Protein AF-K1UG24-F1 (afdb_monomer)

pLDDT: mean 85.49, std 11.88, range [55.03, 97.88]

Foldseek 3Di:
DVVVVVVVVVVVVVVVVPDPVVVVVVVVVVVVVCPVVPDQKDWLVRLCVVVVHDSVVSVVCVVVVVADWDDPPVPTIMDGPVRVVVSVCPPDDDDDPDD

Structure (mmCIF, N/CA/C/O backbone):
data_AF-K1UG24-F1
#
_entry.id   AF-K1UG24-F1
#
loop_
_atom_site.group_PDB
_atom_site.id
_atom_site.type_symbol
_atom_site.label_atom_id
_atom_site.label_alt_id
_atom_site.label_comp_id
_atom_site.label_asym_id
_atom_site.label_entity_id
_atom_site.label_seq_id
_atom_site.pdbx_PDB_ins_code
_atom_site.Cartn_x
_atom_site.Cartn_y
_atom_site.Cartn_z
_atom_site.occupancy
_atom_site.B_iso_or_equiv
_atom_site.auth_seq_id
_atom_site.auth_comp_id
_atom_site.auth_asym_id
_atom_site.auth_atom_id
_atom_site.pdbx_PDB_model_num
ATOM 1 N N . MET A 1 1 ? 40.061 0.159 -44.296 1.00 56.31 1 MET A N 1
ATOM 2 C CA . MET A 1 1 ? 38.622 0.458 -44.111 1.00 56.31 1 MET A CA 1
ATOM 3 C C . MET A 1 1 ? 37.829 -0.795 -43.757 1.00 56.31 1 MET A C 1
ATOM 5 O O . MET A 1 1 ? 37.069 -0.745 -42.805 1.00 56.31 1 MET A O 1
ATOM 9 N N . GLU A 1 2 ? 38.094 -1.921 -44.417 1.00 70.81 2 GLU A N 1
ATOM 10 C CA . GLU A 1 2 ? 37.415 -3.219 -44.236 1.00 70.81 2 GLU A CA 1
ATOM 11 C C . GLU A 1 2 ? 37.390 -3.755 -42.785 1.00 70.81 2 GLU A C 1
ATOM 13 O O . GLU A 1 2 ? 36.346 -4.119 -42.251 1.00 70.81 2 GLU A O 1
ATOM 18 N N . ARG A 1 3 ? 38.513 -3.654 -42.064 1.00 80.44 3 ARG A N 1
ATOM 19 C CA . ARG A 1 3 ? 38.596 -4.056 -40.647 1.00 80.44 3 ARG A CA 1
ATOM 20 C C . ARG A 1 3 ? 37.740 -3.201 -39.701 1.00 80.44 3 ARG A C 1
ATOM 22 O O . ARG A 1 3 ? 37.350 -3.656 -38.630 1.00 80.44 3 ARG A O 1
ATOM 29 N N . LEU A 1 4 ? 37.493 -1.934 -40.046 1.00 77.75 4 LEU A N 1
ATOM 30 C CA . LEU A 1 4 ? 36.649 -1.053 -39.234 1.00 77.75 4 LEU A CA 1
ATOM 31 C C . LEU A 1 4 ? 35.173 -1.402 -39.440 1.00 77.75 4 LEU A C 1
ATOM 33 O O . LEU A 1 4 ? 34.437 -1.465 -38.460 1.00 77.75 4 LEU A O 1
ATOM 37 N N . SER A 1 5 ? 34.774 -1.689 -40.682 1.00 77.25 5 SER A N 1
ATOM 38 C CA . SER A 1 5 ? 33.422 -2.157 -40.994 1.00 77.25 5 SER A CA 1
ATOM 39 C C . SER A 1 5 ? 33.107 -3.485 -40.313 1.00 77.25 5 SER A C 1
ATOM 41 O O . SER A 1 5 ? 32.069 -3.588 -39.676 1.00 77.25 5 SER A O 1
ATOM 43 N N . GLU A 1 6 ? 34.028 -4.452 -40.324 1.00 86.00 6 GLU A N 1
ATOM 44 C CA . GLU A 1 6 ? 33.840 -5.735 -39.627 1.00 86.00 6 GLU A CA 1
ATOM 45 C C . GLU A 1 6 ? 33.614 -5.552 -38.120 1.00 86.00 6 GLU A C 1
ATOM 47 O O . GLU A 1 6 ? 32.736 -6.177 -37.522 1.00 86.00 6 GLU A O 1
ATOM 52 N N . ARG A 1 7 ? 34.386 -4.653 -37.496 1.00 87.12 7 ARG A N 1
ATOM 53 C CA . ARG A 1 7 ? 34.226 -4.323 -36.074 1.00 87.12 7 ARG A CA 1
ATOM 54 C C . ARG A 1 7 ? 32.896 -3.628 -35.796 1.00 87.12 7 ARG A C 1
ATOM 56 O O . ARG A 1 7 ? 32.297 -3.898 -34.759 1.00 87.12 7 ARG A O 1
ATOM 63 N N . LEU A 1 8 ? 32.438 -2.763 -36.699 1.00 79.56 8 LEU A N 1
ATOM 64 C CA . LEU A 1 8 ? 31.148 -2.085 -36.583 1.00 79.56 8 LEU A CA 1
ATOM 65 C C . LEU A 1 8 ? 29.994 -3.093 -36.665 1.00 79.56 8 LEU A C 1
ATOM 67 O O . LEU A 1 8 ? 29.131 -3.100 -35.794 1.00 79.56 8 LEU A O 1
ATOM 71 N N . THR A 1 9 ? 30.042 -4.020 -37.624 1.00 85.12 9 THR A N 1
ATOM 72 C CA . THR A 1 9 ? 29.047 -5.094 -37.769 1.00 85.12 9 THR A CA 1
ATOM 73 C C . THR A 1 9 ? 29.009 -6.009 -36.545 1.00 85.12 9 THR A C 1
ATOM 75 O O . THR A 1 9 ? 27.934 -6.411 -36.101 1.00 85.12 9 THR A O 1
ATOM 78 N N . ALA A 1 10 ? 30.165 -6.318 -35.951 1.00 85.69 10 ALA A N 1
ATOM 79 C CA . ALA A 1 10 ? 30.223 -7.091 -34.712 1.00 85.69 10 ALA A CA 1
ATOM 80 C C . ALA A 1 10 ? 29.560 -6.349 -33.536 1.00 85.69 10 ALA A C 1
ATOM 82 O O . ALA A 1 10 ? 28.827 -6.964 -32.763 1.00 85.69 10 ALA A O 1
ATOM 83 N N . ILE A 1 11 ? 29.772 -5.033 -33.423 1.00 82.44 11 ILE A N 1
ATOM 84 C CA . ILE A 1 11 ? 29.119 -4.190 -32.409 1.00 82.44 11 ILE A CA 1
ATOM 85 C C . ILE A 1 11 ? 27.603 -4.147 -32.640 1.00 82.44 11 ILE A C 1
ATOM 87 O O . ILE A 1 11 ? 26.844 -4.373 -31.701 1.00 82.44 11 ILE A O 1
ATOM 91 N N . GLU A 1 12 ? 27.147 -3.945 -33.876 1.00 80.44 12 GLU A N 1
ATOM 92 C CA . GLU A 1 12 ? 25.720 -3.960 -34.232 1.00 80.44 12 GLU A CA 1
ATOM 93 C C . GLU A 1 12 ? 25.052 -5.303 -33.910 1.00 80.44 12 GLU A C 1
ATOM 95 O O . GLU A 1 12 ? 23.927 -5.341 -33.411 1.00 80.44 12 GLU A O 1
ATOM 100 N N . ALA A 1 13 ? 25.743 -6.419 -34.151 1.00 82.62 13 ALA A N 1
ATOM 101 C CA . ALA A 1 13 ? 25.240 -7.750 -33.828 1.00 82.62 13 ALA A CA 1
ATOM 102 C C . ALA A 1 13 ? 25.119 -7.983 -32.313 1.00 82.62 13 ALA A C 1
ATOM 104 O O . ALA A 1 13 ? 24.189 -8.659 -31.874 1.00 82.62 13 ALA A O 1
ATOM 105 N N . VAL A 1 14 ? 26.035 -7.430 -31.510 1.00 80.94 14 VAL A N 1
ATOM 106 C CA . VAL A 1 14 ? 25.952 -7.480 -30.040 1.00 80.94 14 VAL A CA 1
ATOM 107 C C . VAL A 1 14 ? 24.821 -6.588 -29.532 1.00 80.94 14 VAL A C 1
ATOM 109 O O . VAL A 1 14 ? 24.038 -7.035 -28.698 1.00 80.94 14 VAL A O 1
ATOM 112 N N . LEU A 1 15 ? 24.672 -5.379 -30.081 1.00 70.69 15 LEU A N 1
ATOM 113 C CA . LEU A 1 15 ? 23.578 -4.467 -29.735 1.00 70.69 15 LEU A CA 1
ATOM 114 C C . LEU A 1 15 ? 22.200 -5.059 -30.062 1.00 70.69 15 LEU A C 1
ATOM 116 O O . LEU A 1 15 ? 21.281 -4.888 -29.276 1.00 70.69 15 LEU A O 1
ATOM 120 N N . LYS A 1 16 ? 22.060 -5.823 -31.154 1.00 73.25 16 LYS A N 1
ATOM 121 C CA . LYS A 1 16 ? 20.815 -6.542 -31.495 1.00 73.25 16 LYS A CA 1
ATOM 122 C C . LYS A 1 16 ? 20.461 -7.695 -30.548 1.00 73.25 16 LYS A C 1
ATOM 124 O O . LYS A 1 16 ? 19.307 -8.109 -30.520 1.00 73.25 16 LYS A O 1
ATOM 129 N N . LYS A 1 17 ? 21.445 -8.277 -29.850 1.00 73.88 17 LYS A N 1
ATOM 130 C CA . LYS A 1 17 ? 21.235 -9.394 -28.906 1.00 73.88 17 LYS A CA 1
ATOM 131 C C . LYS A 1 17 ? 20.815 -8.930 -27.518 1.00 73.88 17 LYS A C 1
ATOM 133 O O . LYS A 1 17 ? 20.256 -9.722 -26.765 1.00 73.88 17 LYS A O 1
ATOM 138 N N . LEU A 1 18 ? 21.113 -7.682 -27.175 1.00 68.88 18 LEU A N 1
ATOM 139 C CA . LEU A 1 18 ? 20.452 -7.026 -26.064 1.00 68.88 18 LEU A CA 1
ATOM 140 C C . LEU A 1 18 ? 19.020 -6.788 -26.556 1.00 68.88 18 LEU A C 1
ATOM 142 O O . LEU A 1 18 ? 18.831 -6.013 -27.491 1.00 68.88 18 LEU A O 1
ATOM 146 N N . GLU A 1 19 ? 18.027 -7.510 -26.014 1.00 62.69 19 GLU A N 1
ATOM 147 C CA . GLU A 1 19 ? 16.625 -7.099 -26.203 1.00 62.69 19 GLU A CA 1
ATOM 148 C C . GLU A 1 19 ? 16.552 -5.581 -25.959 1.00 62.69 19 GLU A C 1
ATOM 150 O O . GLU A 1 19 ? 17.273 -5.106 -25.069 1.00 62.69 19 GLU A O 1
ATOM 155 N N . PRO A 1 20 ? 15.752 -4.813 -26.735 1.00 77.62 20 PRO A N 1
ATOM 156 C CA . PRO A 1 20 ? 15.636 -3.376 -26.523 1.00 77.62 20 PRO A CA 1
ATOM 157 C C . PRO A 1 20 ? 15.416 -3.146 -25.035 1.00 77.62 20 PRO A C 1
ATOM 159 O O . PRO A 1 20 ? 14.541 -3.778 -24.437 1.00 77.62 20 PRO A O 1
ATOM 162 N N . VAL A 1 21 ? 16.259 -2.325 -24.414 1.00 72.25 21 VAL A N 1
ATOM 163 C CA . VAL A 1 21 ? 16.200 -2.061 -22.969 1.00 72.25 21 VAL A CA 1
ATOM 164 C C . VAL A 1 21 ? 14.787 -1.606 -22.583 1.00 72.25 21 VAL A C 1
ATOM 166 O O . VAL A 1 21 ? 14.302 -1.906 -21.496 1.00 72.25 21 VAL A O 1
ATOM 169 N N . GLU A 1 22 ? 14.091 -0.983 -23.530 1.00 71.25 22 GLU A N 1
ATOM 170 C CA . GLU A 1 22 ? 12.677 -0.637 -23.517 1.00 71.25 22 GLU A CA 1
ATOM 171 C C . GLU A 1 22 ? 11.757 -1.846 -23.256 1.00 71.25 22 GLU A C 1
ATOM 173 O O . GLU A 1 22 ? 10.911 -1.790 -22.369 1.00 71.25 22 GLU A O 1
ATOM 178 N N . GLY A 1 23 ? 11.953 -2.971 -23.952 1.00 76.62 23 GLY A N 1
ATOM 179 C CA . GLY A 1 23 ? 11.166 -4.194 -23.752 1.00 76.62 23 GLY A CA 1
ATOM 180 C C . GLY A 1 23 ? 11.436 -4.868 -22.402 1.00 76.62 23 GLY A C 1
ATOM 181 O O . GLY A 1 23 ? 10.532 -5.442 -21.792 1.00 76.62 23 GLY A O 1
ATOM 182 N N . LEU A 1 24 ? 12.663 -4.757 -21.882 1.00 76.50 24 LEU A N 1
ATOM 183 C CA . LEU A 1 24 ? 12.979 -5.210 -20.526 1.00 76.50 24 LEU A CA 1
ATOM 184 C C . LEU A 1 24 ? 12.293 -4.328 -19.473 1.00 76.50 24 LEU A C 1
ATOM 186 O O . LEU A 1 24 ? 11.729 -4.860 -18.517 1.00 76.50 24 LEU A O 1
ATOM 190 N N . LEU A 1 25 ? 12.298 -3.005 -19.662 1.00 77.19 25 LEU A N 1
ATOM 191 C CA . LEU A 1 25 ? 11.604 -2.054 -18.788 1.00 77.19 25 LEU A CA 1
ATOM 192 C C . LEU A 1 25 ? 10.093 -2.317 -18.750 1.00 77.19 25 LEU A C 1
ATOM 194 O O . LEU A 1 25 ? 9.518 -2.353 -17.665 1.00 77.19 25 LEU A O 1
ATOM 198 N N . GLU A 1 26 ? 9.458 -2.580 -19.894 1.00 79.31 26 GLU A N 1
ATOM 199 C CA . GLU A 1 26 ? 8.033 -2.941 -19.957 1.00 79.31 26 GLU A CA 1
ATOM 200 C C . GLU A 1 26 ? 7.723 -4.228 -19.182 1.00 79.31 26 GLU A C 1
ATOM 202 O O . GLU A 1 26 ? 6.747 -4.296 -18.431 1.00 79.31 26 GLU A O 1
ATOM 207 N N . ARG A 1 27 ? 8.573 -5.253 -19.310 1.00 77.88 27 ARG A N 1
ATOM 208 C CA . ARG A 1 27 ? 8.410 -6.513 -18.570 1.00 77.88 27 ARG A CA 1
ATOM 209 C C . ARG A 1 27 ? 8.609 -6.328 -17.069 1.00 77.88 27 ARG A C 1
ATOM 211 O O . ARG A 1 27 ? 7.880 -6.942 -16.293 1.00 77.88 27 ARG A O 1
ATOM 218 N N . VAL A 1 28 ? 9.565 -5.495 -16.657 1.00 78.88 28 VAL A N 1
ATOM 219 C CA . VAL A 1 28 ? 9.778 -5.146 -15.244 1.00 78.88 28 VAL A CA 1
ATOM 220 C C . VAL A 1 28 ? 8.574 -4.383 -14.695 1.00 78.88 28 VAL A C 1
ATOM 222 O O . VAL A 1 28 ? 8.061 -4.773 -13.653 1.00 78.88 28 VAL A O 1
ATOM 225 N N . ALA A 1 29 ? 8.039 -3.405 -15.427 1.00 72.75 29 ALA A N 1
ATOM 226 C CA . ALA A 1 29 ? 6.829 -2.683 -15.029 1.00 72.75 29 ALA A CA 1
ATOM 227 C C . ALA A 1 29 ? 5.611 -3.619 -14.892 1.00 72.75 29 ALA A C 1
ATOM 229 O O . ALA A 1 29 ? 4.822 -3.511 -13.952 1.00 72.75 29 ALA A O 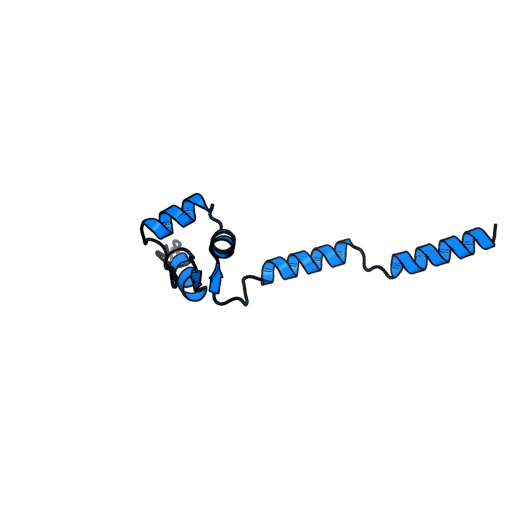1
ATOM 230 N N . LEU A 1 30 ? 5.459 -4.592 -15.797 1.00 74.00 30 LEU A N 1
ATOM 231 C CA . LEU A 1 30 ? 4.396 -5.598 -15.708 1.00 74.00 30 LEU A CA 1
ATOM 232 C C . LEU A 1 30 ? 4.573 -6.519 -14.490 1.00 74.00 30 LEU A C 1
ATOM 234 O O . LEU A 1 30 ? 3.596 -6.851 -13.815 1.00 74.00 30 LEU A O 1
ATOM 238 N N . LEU A 1 31 ? 5.812 -6.899 -14.169 1.00 70.44 31 LEU A N 1
ATOM 239 C CA . LEU A 1 31 ? 6.120 -7.660 -12.958 1.00 70.44 31 LEU A CA 1
ATOM 240 C C . LEU A 1 31 ? 5.817 -6.852 -11.696 1.00 70.44 31 LEU A C 1
ATOM 242 O O . LEU A 1 31 ? 5.152 -7.386 -10.813 1.00 70.44 31 LEU A O 1
ATOM 246 N N . GLU A 1 32 ? 6.217 -5.582 -11.632 1.00 68.50 32 GLU A N 1
ATOM 247 C CA . GLU A 1 32 ? 5.925 -4.672 -10.515 1.00 68.50 32 GLU A CA 1
ATOM 248 C C . GLU A 1 32 ? 4.421 -4.573 -10.235 1.00 68.50 32 GLU A C 1
ATOM 250 O O . GLU A 1 32 ? 3.996 -4.714 -9.087 1.00 68.50 32 GLU A O 1
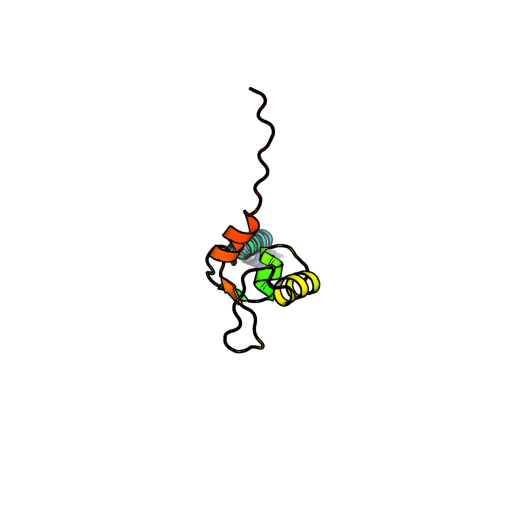ATOM 255 N N . ASN A 1 33 ? 3.600 -4.471 -11.286 1.00 61.31 33 ASN A N 1
ATOM 256 C CA . ASN A 1 33 ? 2.137 -4.475 -11.172 1.00 61.31 33 ASN A CA 1
ATOM 257 C C . ASN A 1 33 ? 1.568 -5.798 -10.626 1.00 61.31 33 ASN A C 1
ATOM 259 O O . ASN A 1 33 ? 0.465 -5.833 -10.080 1.00 61.31 33 ASN A O 1
ATOM 263 N N . THR A 1 34 ? 2.315 -6.895 -10.745 1.00 61.94 34 THR A N 1
ATOM 264 C CA . THR A 1 34 ? 1.858 -8.237 -10.366 1.00 61.94 34 THR A CA 1
ATOM 265 C C . THR A 1 34 ? 2.303 -8.633 -8.951 1.00 61.94 34 THR A C 1
ATOM 267 O O . THR A 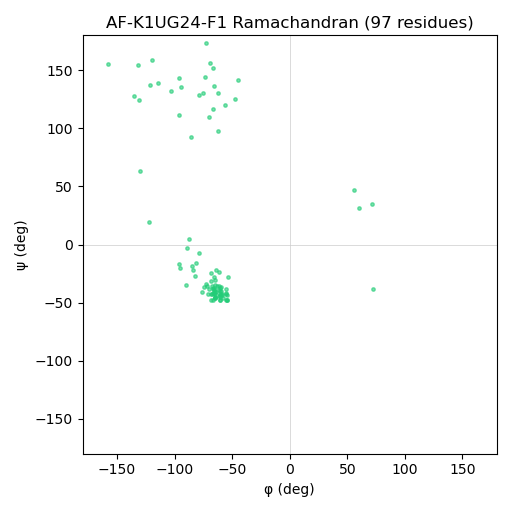1 34 ? 1.693 -9.526 -8.360 1.00 61.94 34 THR A O 1
ATOM 270 N N . ILE A 1 35 ? 3.292 -7.959 -8.346 1.00 66.75 35 ILE A N 1
ATOM 271 C CA . ILE A 1 35 ? 3.875 -8.329 -7.033 1.00 66.75 35 ILE A CA 1
ATOM 272 C C . ILE A 1 35 ? 2.812 -8.433 -5.924 1.00 66.75 35 ILE A C 1
ATOM 274 O O . ILE A 1 35 ? 2.856 -9.348 -5.097 1.00 66.75 35 ILE A O 1
ATOM 278 N N . TYR A 1 36 ? 1.815 -7.546 -5.924 1.00 60.59 36 TYR A N 1
ATOM 279 C CA . TYR A 1 36 ? 0.750 -7.545 -4.912 1.00 60.59 36 TYR A CA 1
ATOM 280 C C . TYR A 1 36 ? -0.361 -8.564 -5.184 1.00 60.59 36 TYR A C 1
ATOM 282 O O . TYR A 1 36 ? -1.143 -8.887 -4.291 1.00 60.59 36 TYR A O 1
ATOM 290 N N . THR A 1 37 ? -0.448 -9.103 -6.403 1.00 65.56 37 THR A N 1
ATOM 291 C CA . THR A 1 37 ? -1.553 -9.994 -6.778 1.00 65.56 37 THR A CA 1
ATOM 292 C C . THR A 1 37 ? -1.443 -1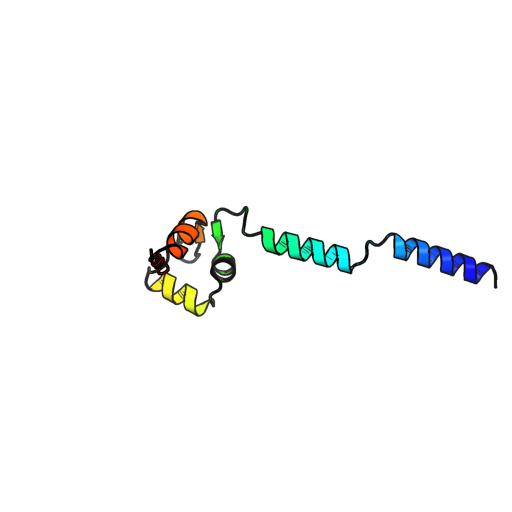1.360 -6.099 1.00 65.56 37 THR A C 1
ATOM 294 O O . THR A 1 37 ? -2.467 -11.893 -5.667 1.00 65.56 37 THR A O 1
ATOM 297 N N . THR A 1 38 ? -0.223 -11.883 -5.919 1.00 73.00 38 THR A N 1
ATOM 298 C CA . THR A 1 38 ? 0.038 -13.226 -5.367 1.00 73.00 38 THR A CA 1
ATOM 299 C C . THR A 1 38 ? 0.326 -13.245 -3.866 1.00 73.00 38 THR A C 1
ATOM 301 O O . THR A 1 38 ? 0.230 -14.299 -3.233 1.00 73.00 38 THR A O 1
ATOM 304 N N . LYS A 1 39 ? 0.723 -12.114 -3.273 1.00 82.38 39 LYS A N 1
ATOM 305 C CA . LYS A 1 39 ? 1.102 -12.061 -1.857 1.00 82.38 39 LYS A CA 1
ATOM 306 C C . LYS A 1 39 ? -0.145 -12.026 -0.970 1.00 82.38 39 LYS A C 1
ATOM 308 O O . LYS A 1 39 ? -1.021 -11.192 -1.148 1.00 82.38 39 LYS A O 1
ATOM 313 N N . LYS A 1 40 ? -0.207 -12.925 0.016 1.00 91.38 40 LYS A N 1
ATOM 314 C CA . LYS A 1 40 ? -1.345 -13.020 0.951 1.00 91.38 40 LYS A CA 1
ATOM 315 C C . LYS A 1 40 ? -1.283 -12.027 2.111 1.00 91.38 40 LYS A C 1
ATOM 317 O O . LYS A 1 40 ? -2.316 -11.684 2.673 1.00 91.38 40 LYS A O 1
ATOM 322 N N . VAL A 1 41 ? -0.077 -11.609 2.496 1.00 93.81 41 VAL A N 1
ATOM 323 C CA . VAL A 1 41 ? 0.158 -10.745 3.658 1.00 93.81 41 VAL A CA 1
ATOM 324 C C . VAL A 1 41 ? 1.063 -9.591 3.260 1.00 93.81 41 VAL A C 1
ATOM 326 O O . VAL A 1 41 ? 2.180 -9.818 2.797 1.00 93.81 41 VAL A O 1
ATOM 329 N N . PHE A 1 42 ? 0.605 -8.368 3.483 1.00 94.12 42 PHE A N 1
ATOM 330 C CA . PHE A 1 42 ? 1.368 -7.150 3.261 1.00 94.12 42 PHE A CA 1
ATOM 331 C C . PHE A 1 42 ? 2.018 -6.657 4.549 1.00 94.12 42 PHE A C 1
ATOM 333 O O . PHE A 1 42 ? 1.462 -6.753 5.644 1.00 94.12 42 PHE A O 1
ATOM 340 N N . THR A 1 43 ? 3.220 -6.115 4.405 1.00 94.56 43 THR A N 1
ATOM 341 C CA . THR A 1 43 ? 3.840 -5.216 5.381 1.00 94.56 43 THR A CA 1
ATOM 342 C C . THR A 1 43 ? 3.149 -3.851 5.350 1.00 94.56 43 THR A C 1
ATOM 344 O O . THR A 1 43 ? 2.333 -3.574 4.474 1.00 94.56 43 THR A O 1
ATOM 347 N N . PHE A 1 44 ? 3.505 -2.965 6.278 1.00 95.25 44 PHE A N 1
ATOM 348 C CA . PHE A 1 44 ? 2.983 -1.599 6.301 1.00 95.25 44 PHE A CA 1
ATOM 349 C C . PHE A 1 44 ? 3.194 -0.829 4.988 1.00 95.25 44 PHE A C 1
ATOM 351 O O . PHE A 1 44 ? 2.250 -0.249 4.464 1.00 95.25 44 PHE A O 1
ATOM 358 N N . GLN A 1 45 ? 4.405 -0.865 4.425 1.00 92.94 45 GLN A N 1
ATOM 359 C CA . GLN A 1 45 ? 4.716 -0.155 3.179 1.00 92.94 45 GLN A CA 1
ATOM 360 C C . GLN A 1 45 ? 3.950 -0.734 1.988 1.00 92.94 45 GLN A C 1
ATOM 362 O O . GLN A 1 45 ? 3.400 0.008 1.181 1.00 92.94 45 GLN A O 1
ATOM 367 N N . GLU A 1 46 ? 3.855 -2.060 1.908 1.00 91.81 46 GLU A N 1
ATOM 368 C CA . GLU A 1 46 ? 3.090 -2.725 0.852 1.00 91.81 46 GLU A CA 1
ATOM 369 C C . GLU A 1 46 ? 1.596 -2.420 0.961 1.00 91.81 46 GLU A C 1
ATOM 371 O O . GLU A 1 46 ? 0.959 -2.196 -0.059 1.00 91.81 46 GLU A O 1
ATOM 376 N N . ALA A 1 47 ? 1.044 -2.346 2.176 1.00 94.25 47 ALA A N 1
ATOM 377 C CA . ALA A 1 47 ? -0.343 -1.952 2.384 1.00 94.25 47 ALA A CA 1
ATOM 378 C C . ALA A 1 47 ? -0.590 -0.498 1.955 1.00 94.25 47 ALA A C 1
ATOM 380 O O . ALA A 1 47 ? -1.576 -0.252 1.268 1.00 94.25 47 ALA A O 1
ATOM 381 N N . CYS A 1 48 ? 0.315 0.442 2.273 1.00 94.50 48 CYS A N 1
ATOM 382 C CA . CYS A 1 48 ? 0.244 1.825 1.776 1.00 94.50 48 CYS A CA 1
ATOM 383 C C . CYS A 1 48 ? 0.186 1.875 0.245 1.00 94.50 48 CYS A C 1
ATOM 385 O O . CYS A 1 48 ? -0.666 2.562 -0.316 1.00 94.50 48 CYS A O 1
ATOM 387 N N . MET A 1 49 ? 1.077 1.13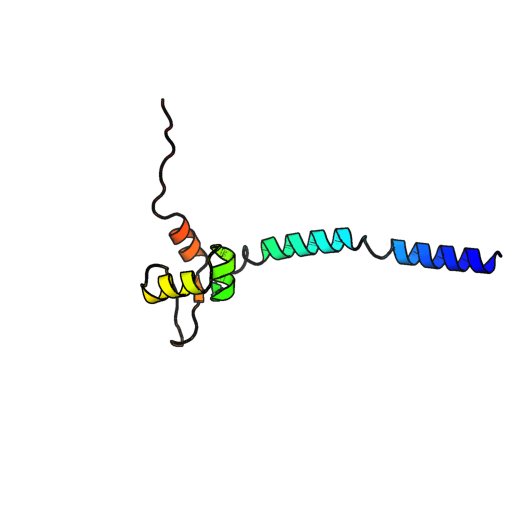1 -0.421 1.00 90.44 49 MET A N 1
ATOM 388 C CA . MET A 1 49 ? 1.127 1.060 -1.883 1.00 90.44 49 MET A CA 1
ATOM 389 C C . MET A 1 49 ? -0.131 0.408 -2.460 1.00 90.44 49 MET A C 1
ATOM 391 O O . MET A 1 49 ? -0.672 0.901 -3.443 1.00 90.44 49 MET A O 1
ATOM 395 N N . TYR A 1 50 ? -0.620 -0.658 -1.826 1.00 90.81 50 TYR A N 1
ATOM 396 C CA . TYR A 1 50 ? -1.777 -1.416 -2.291 1.00 90.81 50 TYR A CA 1
ATOM 397 C C . TYR A 1 50 ? -3.081 -0.617 -2.226 1.00 90.81 50 TYR A C 1
ATOM 399 O O . TYR A 1 50 ? -3.826 -0.584 -3.199 1.00 90.81 50 TYR A O 1
ATOM 407 N N . ILE A 1 51 ? -3.354 0.048 -1.099 1.00 92.38 51 ILE A N 1
ATOM 408 C CA . ILE A 1 51 ? -4.596 0.820 -0.915 1.00 92.38 51 ILE A CA 1
ATOM 409 C C . ILE A 1 51 ? -4.468 2.281 -1.381 1.00 92.38 51 ILE A C 1
ATOM 411 O O . ILE A 1 51 ? -5.439 3.030 -1.323 1.00 92.38 51 ILE A O 1
ATOM 415 N N . GLY A 1 52 ? -3.275 2.699 -1.819 1.00 92.75 52 GLY A N 1
ATOM 416 C CA . GLY A 1 52 ? -3.024 4.022 -2.390 1.00 92.75 52 GLY A CA 1
ATOM 417 C C . GLY A 1 52 ? -3.069 5.179 -1.386 1.00 92.75 52 GLY A C 1
ATOM 418 O O . GLY A 1 52 ? -3.517 6.270 -1.735 1.00 92.75 52 GLY A O 1
ATOM 419 N N . VAL A 1 53 ? -2.619 4.973 -0.141 1.00 95.06 53 VAL A N 1
ATOM 420 C CA . VAL A 1 53 ? -2.608 6.020 0.903 1.00 95.06 53 VAL A CA 1
ATOM 421 C C . VAL A 1 53 ? -1.201 6.318 1.416 1.00 95.06 53 VAL A C 1
ATOM 423 O O . VAL A 1 53 ? -0.292 5.495 1.331 1.00 95.06 53 VAL A O 1
ATOM 426 N N . SER A 1 54 ? -1.021 7.504 2.000 1.00 97.19 54 SER A N 1
ATOM 427 C CA . SER A 1 54 ? 0.234 7.868 2.658 1.00 97.19 54 SER A CA 1
ATOM 428 C C . SER A 1 54 ? 0.462 7.067 3.945 1.00 97.19 54 SER A C 1
ATOM 430 O O .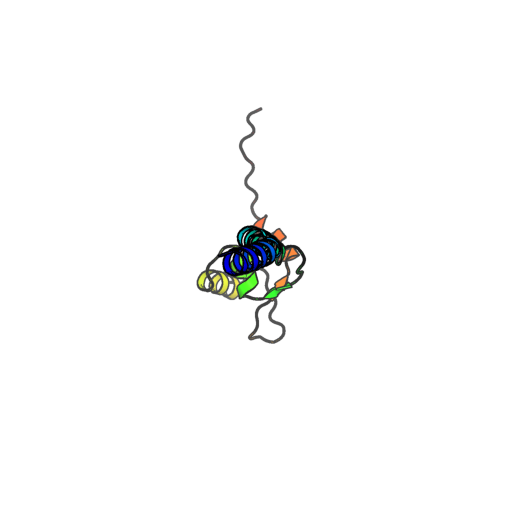 SER A 1 54 ? -0.481 6.653 4.623 1.00 97.19 54 SER A O 1
ATOM 432 N N . GLU A 1 55 ? 1.728 6.934 4.351 1.00 97.12 55 GLU A N 1
ATOM 433 C CA . GLU A 1 55 ? 2.091 6.281 5.615 1.00 97.12 55 GLU A CA 1
ATOM 434 C C . GLU A 1 55 ? 1.395 6.921 6.821 1.00 97.12 55 GLU A C 1
ATOM 436 O O . GLU A 1 55 ? 0.892 6.226 7.699 1.00 97.12 55 GLU A O 1
ATOM 441 N N . SER A 1 56 ? 1.310 8.251 6.861 1.00 97.38 56 SER A N 1
ATOM 442 C CA . SER A 1 56 ? 0.648 8.957 7.960 1.00 97.38 56 SER A CA 1
ATOM 443 C C . SER A 1 56 ? -0.851 8.657 8.028 1.00 97.38 56 SER A C 1
ATOM 445 O O . SER A 1 56 ? -1.401 8.552 9.125 1.00 97.38 56 SER A O 1
ATOM 447 N N . MET A 1 57 ? -1.509 8.479 6.879 1.00 97.69 57 MET A N 1
ATOM 448 C CA . MET A 1 57 ? -2.913 8.083 6.815 1.00 97.69 57 MET A CA 1
ATOM 449 C C . MET A 1 57 ? -3.100 6.644 7.300 1.00 97.69 57 MET A C 1
ATOM 451 O O . MET A 1 57 ? -3.932 6.404 8.174 1.00 97.69 57 MET A O 1
ATOM 455 N N . LEU A 1 58 ? -2.285 5.698 6.819 1.00 97.44 58 LEU A N 1
ATOM 456 C CA . LEU A 1 58 ? -2.372 4.306 7.270 1.00 97.44 58 LEU A CA 1
ATOM 457 C C . LEU A 1 58 ? -2.057 4.168 8.768 1.00 97.44 58 LEU A C 1
ATOM 459 O O . LEU A 1 58 ? -2.702 3.391 9.477 1.00 97.44 58 LEU A O 1
ATOM 463 N N . TYR A 1 59 ? -1.124 4.963 9.297 1.00 96.44 59 TYR A N 1
ATOM 464 C CA . TYR A 1 59 ? -0.874 5.018 10.738 1.00 96.44 59 TYR A CA 1
ATOM 465 C C . TYR A 1 59 ? -2.109 5.470 11.520 1.00 96.44 59 TYR A C 1
ATOM 467 O O . TYR A 1 59 ? -2.449 4.824 12.507 1.00 96.44 59 TYR A O 1
ATOM 475 N N . LYS A 1 60 ? -2.809 6.521 11.072 1.00 97.81 60 LYS A N 1
ATOM 476 C CA . LYS A 1 60 ? -4.055 6.970 11.719 1.00 97.81 60 LYS A CA 1
ATOM 477 C C . LYS A 1 60 ? -5.133 5.887 11.693 1.00 97.81 60 LYS A C 1
ATOM 479 O O . LYS A 1 60 ? -5.697 5.573 12.736 1.00 97.81 60 LYS A O 1
ATOM 484 N N . LEU A 1 61 ? -5.359 5.264 10.535 1.00 97.62 61 LEU A N 1
ATOM 485 C CA . LEU A 1 61 ? -6.342 4.184 10.392 1.00 97.62 61 LEU A CA 1
ATOM 486 C C . LEU A 1 61 ? -6.025 3.009 11.333 1.00 97.62 61 LEU A C 1
ATOM 488 O O . LEU A 1 61 ? -6.905 2.476 12.009 1.00 97.62 61 LEU A O 1
ATOM 492 N N . THR A 1 62 ? -4.751 2.615 11.433 1.00 96.62 62 THR A N 1
ATOM 493 C CA . THR A 1 62 ? -4.330 1.516 12.320 1.00 96.62 62 THR A CA 1
ATOM 494 C C . THR A 1 62 ? -4.365 1.891 13.801 1.00 96.62 62 THR A C 1
ATOM 496 O O . THR A 1 62 ? -4.681 1.033 14.630 1.00 96.62 62 THR A O 1
ATOM 499 N N . SER A 1 63 ? -4.069 3.142 14.170 1.00 96.00 63 SER A N 1
ATOM 500 C CA . SER A 1 63 ? -4.182 3.610 15.559 1.00 96.00 63 SER A CA 1
ATOM 501 C C . SER A 1 63 ? -5.636 3.715 16.007 1.00 96.00 63 SER A C 1
ATOM 503 O O . SER A 1 63 ? -5.948 3.332 17.134 1.00 96.00 63 SER A O 1
ATOM 505 N N . ASN A 1 64 ? -6.522 4.154 15.111 1.00 97.25 64 ASN A N 1
ATOM 506 C CA . ASN A 1 64 ? -7.959 4.268 15.356 1.00 97.25 64 ASN A CA 1
ATOM 507 C C . ASN A 1 64 ? -8.693 2.923 15.260 1.00 97.25 64 ASN A C 1
ATOM 509 O O . ASN A 1 64 ? -9.865 2.844 15.612 1.00 97.25 64 ASN A O 1
ATOM 513 N N . LYS A 1 65 ? -8.005 1.856 14.822 1.00 96.06 65 LYS A N 1
ATOM 514 C CA . LYS A 1 65 ? -8.586 0.529 14.548 1.00 96.06 65 LYS A CA 1
ATOM 515 C C . LYS A 1 65 ? -9.682 0.565 13.473 1.00 96.06 65 LYS A C 1
ATOM 517 O O . LYS A 1 65 ? -10.603 -0.242 13.501 1.00 96.06 65 LYS A O 1
ATOM 522 N N . GLU A 1 66 ? -9.552 1.483 12.522 1.00 97.00 66 GLU A N 1
ATOM 523 C CA . GLU A 1 66 ? -10.482 1.667 11.402 1.00 97.00 66 GLU A CA 1
ATOM 524 C C . GLU A 1 66 ? -10.168 0.734 10.227 1.00 97.00 66 GLU A C 1
ATOM 526 O O . GLU A 1 66 ? -11.033 0.502 9.392 1.00 97.00 66 GLU A O 1
ATOM 531 N N . ILE A 1 67 ? -8.952 0.175 10.176 1.00 97.50 67 ILE A N 1
ATOM 532 C CA . ILE A 1 67 ? -8.505 -0.784 9.156 1.00 97.50 67 ILE A CA 1
ATOM 533 C C . ILE A 1 67 ? -8.072 -2.113 9.809 1.00 97.50 67 ILE A C 1
ATOM 535 O O . ILE A 1 67 ? -7.385 -2.080 10.845 1.00 97.50 67 ILE A O 1
ATOM 539 N N . PRO A 1 68 ? -8.440 -3.283 9.244 1.00 97.50 68 PRO A N 1
ATOM 540 C CA . PRO A 1 68 ? -8.002 -4.584 9.749 1.00 97.50 68 PRO A CA 1
ATOM 541 C C . PRO A 1 68 ? -6.480 -4.717 9.664 1.00 97.50 68 PRO A C 1
ATOM 543 O O . PRO A 1 68 ? -5.873 -4.414 8.640 1.00 97.50 68 PRO A O 1
ATOM 546 N N . HIS A 1 69 ? -5.845 -5.130 10.762 1.00 97.88 69 HIS A N 1
ATOM 547 C CA . HIS A 1 69 ? -4.392 -5.255 10.841 1.00 97.88 69 HIS A CA 1
ATOM 548 C C . HIS A 1 69 ? -3.950 -6.219 11.950 1.00 97.88 69 HIS A C 1
ATOM 550 O O . HIS A 1 69 ? -4.617 -6.387 12.970 1.00 97.88 69 HIS A O 1
ATOM 556 N N . TYR A 1 70 ? -2.755 -6.781 11.789 1.00 97.38 70 TYR A N 1
ATOM 557 C CA . TYR A 1 70 ? -2.124 -7.730 12.701 1.00 97.38 70 TYR A CA 1
ATOM 558 C C . TYR A 1 70 ? -0.861 -7.137 13.338 1.00 97.38 70 TYR A C 1
ATOM 560 O O . TYR A 1 70 ? -0.050 -6.501 12.664 1.00 97.38 70 TYR A O 1
ATOM 568 N N . LYS A 1 71 ? -0.666 -7.386 14.644 1.00 94.62 71 LYS A N 1
ATOM 569 C CA . LYS A 1 71 ? 0.504 -6.937 15.434 1.00 94.62 71 LYS A CA 1
ATOM 570 C C . LYS A 1 71 ? 1.140 -8.081 16.245 1.00 94.62 71 LYS A C 1
ATOM 572 O O . LYS A 1 71 ? 1.177 -8.005 17.473 1.00 94.62 71 LYS A O 1
ATOM 577 N N . PRO A 1 72 ? 1.688 -9.135 15.609 1.00 92.06 72 PRO A N 1
ATOM 578 C CA . PRO A 1 72 ? 2.159 -10.339 16.310 1.00 92.06 72 PRO A CA 1
ATOM 579 C C . PRO A 1 72 ? 3.291 -10.087 17.322 1.00 92.06 72 PRO A C 1
ATOM 581 O O . PRO A 1 72 ? 3.462 -10.858 18.259 1.00 92.06 72 PRO A O 1
ATOM 584 N N . ARG A 1 73 ? 4.068 -9.006 17.155 1.00 89.06 73 ARG A N 1
ATOM 585 C CA . ARG A 1 73 ? 5.140 -8.589 18.084 1.00 89.06 73 ARG A CA 1
ATOM 586 C C . ARG A 1 73 ? 4.953 -7.166 18.630 1.00 89.06 73 ARG A C 1
ATOM 588 O O . ARG A 1 73 ? 5.924 -6.533 19.033 1.00 89.06 73 ARG A O 1
ATOM 595 N N . GLY A 1 74 ? 3.738 -6.616 18.563 1.00 82.62 74 GLY A N 1
ATOM 596 C CA . GLY A 1 74 ? 3.387 -5.275 19.063 1.00 82.62 74 GLY A CA 1
ATOM 597 C C . GLY A 1 74 ? 3.917 -4.084 18.247 1.00 82.62 74 GLY A C 1
ATOM 598 O O . GLY A 1 74 ? 3.191 -3.112 18.068 1.00 82.62 74 GLY A O 1
ATOM 599 N N . LYS A 1 75 ? 5.145 -4.157 17.711 1.00 87.50 75 LYS A N 1
ATOM 600 C CA . LYS A 1 75 ? 5.781 -3.071 16.937 1.00 87.50 75 LYS A CA 1
ATOM 601 C C . LYS A 1 75 ? 5.512 -3.136 15.429 1.00 87.50 75 LYS A C 1
ATOM 603 O O . LYS A 1 75 ? 5.432 -2.103 14.780 1.00 87.50 75 LYS A O 1
ATOM 608 N N . MET A 1 76 ? 5.423 -4.342 14.872 1.00 92.50 76 MET A N 1
ATOM 609 C CA . MET A 1 76 ? 5.297 -4.561 13.426 1.00 92.50 76 MET A CA 1
ATOM 610 C C . MET A 1 76 ? 3.830 -4.708 13.026 1.00 92.50 76 MET A C 1
ATOM 612 O O . MET A 1 76 ? 3.094 -5.438 13.692 1.00 92.5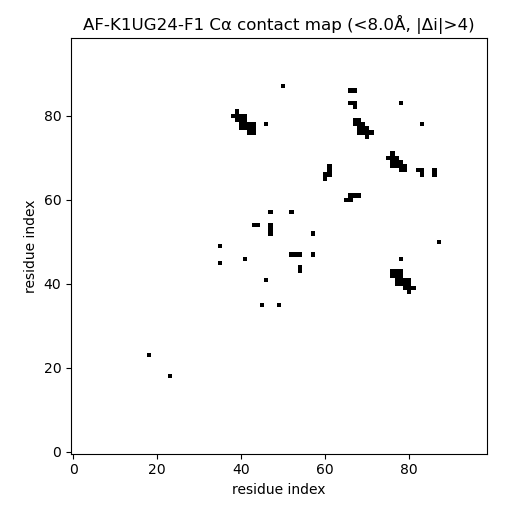0 76 MET A O 1
ATOM 616 N N . LEU A 1 77 ? 3.449 -4.047 11.933 1.00 96.44 77 LEU A N 1
ATOM 617 C CA . LEU A 1 77 ? 2.118 -4.093 11.333 1.00 96.44 77 LEU A CA 1
ATOM 618 C C . LEU A 1 77 ? 2.120 -4.981 10.088 1.00 96.44 77 LEU A C 1
ATOM 620 O O . LEU A 1 77 ? 2.974 -4.823 9.212 1.00 96.44 77 LEU A O 1
ATOM 624 N N . TYR A 1 78 ? 1.136 -5.873 10.017 1.00 96.88 78 TYR A N 1
ATOM 625 C CA . TYR A 1 78 ? 0.869 -6.719 8.859 1.00 96.88 78 TYR A CA 1
ATOM 626 C C . TYR A 1 78 ? -0.611 -6.685 8.498 1.00 96.88 78 TYR A C 1
ATOM 628 O O . TYR A 1 78 ? -1.456 -6.454 9.360 1.00 96.88 78 TYR A O 1
ATOM 636 N N . PHE A 1 79 ? -0.916 -6.953 7.235 1.00 97.31 79 PHE A N 1
ATOM 637 C CA . PHE A 1 79 ? -2.266 -6.864 6.694 1.00 97.31 79 PHE A CA 1
ATOM 638 C C . PHE A 1 79 ? -2.545 -8.084 5.828 1.00 97.31 79 PHE A C 1
ATOM 640 O O . PHE A 1 79 ? -1.755 -8.392 4.937 1.00 97.31 79 PHE A O 1
ATOM 647 N N . ALA A 1 80 ? -3.643 -8.791 6.081 1.00 97.00 80 ALA A N 1
ATOM 648 C CA . ALA A 1 80 ? -4.088 -9.839 5.174 1.00 97.00 80 ALA A CA 1
ATOM 649 C C . ALA A 1 80 ? -4.729 -9.186 3.944 1.00 97.00 80 ALA A C 1
ATOM 651 O O . ALA A 1 80 ? -5.584 -8.312 4.081 1.00 97.00 80 ALA A O 1
ATOM 652 N N . LYS A 1 81 ? -4.322 -9.611 2.745 1.00 93.88 81 LYS A N 1
ATOM 653 C CA . LYS A 1 81 ? -4.844 -9.058 1.490 1.00 93.88 81 LYS A CA 1
ATOM 654 C C . LYS A 1 81 ? -6.364 -9.214 1.401 1.00 93.88 81 LYS A C 1
ATOM 656 O O . LYS A 1 81 ? -7.053 -8.250 1.117 1.00 93.88 81 LYS A O 1
ATOM 661 N N . GLU A 1 82 ? -6.874 -10.398 1.731 1.00 95.25 82 GLU A N 1
ATOM 662 C CA . GLU A 1 82 ? -8.310 -10.711 1.679 1.00 95.25 82 GLU A CA 1
ATOM 663 C C . GLU A 1 82 ? -9.146 -9.788 2.587 1.00 95.25 82 GLU A C 1
ATOM 665 O O . GLU A 1 82 ? -10.240 -9.369 2.219 1.00 95.25 82 GLU A O 1
ATOM 670 N N . GLU A 1 83 ? -8.617 -9.417 3.756 1.00 97.38 83 GLU A N 1
ATOM 671 C CA . GLU A 1 83 ? -9.289 -8.493 4.674 1.00 97.38 83 GLU A CA 1
ATOM 672 C C . GLU A 1 83 ? -9.224 -7.045 4.191 1.00 97.38 83 GLU A C 1
ATOM 674 O O . GLU A 1 83 ? -10.186 -6.302 4.371 1.00 97.38 83 GLU A O 1
ATOM 679 N N . LEU A 1 84 ? -8.110 -6.640 3.572 1.00 95.50 84 LEU A N 1
ATOM 680 C CA . LEU A 1 84 ? -8.002 -5.329 2.935 1.00 95.50 84 LEU A CA 1
ATOM 681 C C . LEU A 1 84 ? -8.945 -5.208 1.740 1.00 95.50 84 LEU A C 1
ATOM 683 O O . LEU A 1 84 ? -9.597 -4.180 1.604 1.00 95.50 84 LEU A O 1
ATOM 687 N N . ASP A 1 85 ? -9.061 -6.250 0.919 1.00 95.00 85 ASP A N 1
ATOM 688 C CA . ASP A 1 85 ? -9.998 -6.294 -0.206 1.00 95.00 85 ASP A CA 1
ATOM 689 C C . ASP A 1 85 ? -11.438 -6.152 0.298 1.00 95.00 85 ASP A C 1
ATOM 691 O O . ASP A 1 85 ? -12.192 -5.305 -0.180 1.00 95.00 85 ASP A O 1
ATOM 695 N N . ALA A 1 86 ? -11.802 -6.922 1.328 1.00 96.31 86 ALA A N 1
ATOM 696 C CA . ALA A 1 86 ? -13.108 -6.810 1.965 1.00 96.31 86 ALA A CA 1
ATOM 697 C C . ALA A 1 86 ? -13.341 -5.417 2.566 1.00 96.31 86 ALA A C 1
ATOM 699 O O . ALA A 1 86 ? -14.455 -4.910 2.487 1.00 96.31 86 ALA A O 1
ATOM 700 N N . TRP A 1 87 ? -12.308 -4.799 3.148 1.00 96.62 87 TRP A N 1
ATOM 701 C CA . TRP A 1 87 ? -12.366 -3.452 3.712 1.00 96.62 87 TRP A CA 1
ATOM 702 C C . TRP A 1 87 ? -12.549 -2.366 2.645 1.00 96.62 87 TRP A C 1
ATOM 704 O O . TRP A 1 87 ? -13.375 -1.475 2.817 1.00 96.62 87 TRP A O 1
ATOM 714 N N . LEU A 1 88 ? -11.843 -2.466 1.517 1.00 94.94 88 LEU A N 1
ATOM 715 C CA . LEU A 1 88 ? -11.953 -1.530 0.391 1.00 94.94 88 LEU A CA 1
ATOM 716 C C . LEU A 1 88 ? -13.329 -1.569 -0.281 1.00 94.94 88 LEU A C 1
ATOM 718 O O . LEU A 1 88 ? -13.785 -0.560 -0.810 1.00 94.94 88 LEU A O 1
ATOM 722 N N . LEU A 1 89 ? -13.983 -2.730 -0.263 1.00 95.31 89 LEU A N 1
ATOM 723 C CA . LEU A 1 89 ? -15.314 -2.934 -0.836 1.00 95.31 89 LEU A CA 1
ATOM 724 C C . LEU A 1 89 ? -16.454 -2.607 0.146 1.00 95.31 89 LEU A C 1
ATOM 726 O O . LEU A 1 89 ? -17.624 -2.836 -0.173 1.00 95.31 89 LEU A O 1
ATOM 730 N N . GLN A 1 90 ? -16.144 -2.088 1.338 1.00 91.44 90 GLN A N 1
ATOM 731 C CA . GLN A 1 90 ? -17.163 -1.651 2.294 1.00 91.44 90 GLN A CA 1
ATOM 732 C C . GLN A 1 90 ? -17.929 -0.433 1.769 1.00 91.44 90 GLN A C 1
ATOM 734 O O . GLN A 1 90 ? -17.391 0.390 1.035 1.00 91.44 90 GLN A O 1
ATOM 739 N N . ASN A 1 91 ? -19.184 -0.290 2.210 1.00 92.38 91 ASN A N 1
ATOM 740 C CA . ASN A 1 91 ? -20.053 0.846 1.879 1.00 92.38 91 ASN A CA 1
ATOM 741 C C . ASN A 1 91 ? -20.233 1.051 0.364 1.00 92.38 91 ASN A C 1
ATOM 743 O O . ASN A 1 91 ? -20.112 2.163 -0.143 1.00 92.38 91 ASN A O 1
ATOM 747 N N . TYR A 1 92 ? -20.507 -0.038 -0.360 1.00 92.31 92 TYR A N 1
ATOM 748 C CA . TYR A 1 92 ? -20.847 0.028 -1.778 1.00 92.31 92 TYR A CA 1
ATOM 749 C C . TYR A 1 92 ? -22.048 0.955 -2.015 1.00 92.31 92 TYR A C 1
ATOM 751 O O . TYR A 1 92 ? -23.147 0.692 -1.525 1.00 92.31 92 TYR A O 1
ATOM 759 N N . GLU A 1 93 ? -21.836 2.005 -2.805 1.00 92.25 93 GLU A N 1
ATOM 760 C CA . GLU A 1 93 ? -22.880 2.933 -3.234 1.00 92.25 93 GLU A CA 1
ATOM 761 C C . GLU A 1 93 ? -23.389 2.521 -4.627 1.00 92.25 93 GLU A C 1
ATOM 763 O O . GLU A 1 93 ? -22.638 2.610 -5.608 1.00 92.25 93 GLU A O 1
ATOM 768 N N . PRO A 1 94 ? -24.641 2.041 -4.754 1.00 90.31 94 PRO A N 1
ATOM 769 C CA . PRO A 1 94 ? -25.188 1.632 -6.039 1.00 90.31 94 PRO A CA 1
ATOM 770 C C . PRO A 1 94 ? -25.336 2.836 -6.972 1.00 90.31 94 PRO A C 1
ATOM 772 O O . PRO A 1 94 ? -25.838 3.895 -6.593 1.00 90.31 94 PRO A O 1
ATOM 775 N N . THR A 1 95 ? -24.942 2.669 -8.234 1.00 89.88 95 THR A N 1
ATOM 776 C CA . THR A 1 95 ? -25.182 3.696 -9.249 1.00 89.88 95 THR A CA 1
ATOM 777 C C . THR A 1 95 ? -26.662 3.711 -9.629 1.00 89.88 95 THR A C 1
ATOM 779 O O . THR A 1 95 ? -27.329 2.676 -9.669 1.00 89.88 95 THR A O 1
ATOM 782 N N . VAL A 1 96 ? -27.206 4.901 -9.899 1.00 85.31 96 VAL A N 1
ATOM 783 C CA . VAL A 1 96 ? -28.603 5.061 -10.326 1.00 85.31 96 VAL A CA 1
ATOM 784 C C . VAL A 1 96 ? -28.832 4.346 -11.658 1.00 85.31 96 VAL A C 1
ATOM 786 O O . VAL A 1 96 ? -28.585 4.902 -12.725 1.00 85.31 96 VAL A O 1
ATOM 789 N N . HIS A 1 97 ? -29.367 3.129 -11.602 1.00 68.56 97 HIS A N 1
ATOM 790 C CA . HIS A 1 97 ? -30.024 2.504 -12.739 1.00 68.56 97 HIS A CA 1
ATOM 791 C C . HIS A 1 97 ? -31.479 2.985 -12.729 1.00 68.56 97 HIS A C 1
ATOM 793 O O . HIS A 1 97 ? -32.329 2.433 -12.032 1.00 68.56 97 HIS A O 1
ATOM 799 N N . ARG A 1 98 ? -31.769 4.077 -13.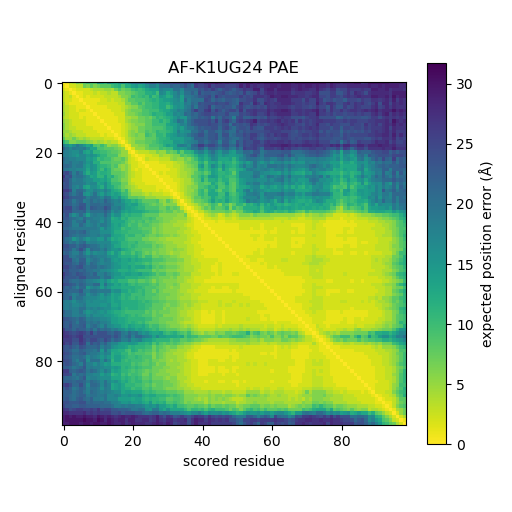446 1.00 55.03 98 ARG A N 1
ATOM 800 C CA . ARG A 1 98 ? -33.164 4.404 -13.768 1.00 55.03 98 ARG A CA 1
ATOM 801 C C . ARG A 1 98 ? -33.669 3.316 -14.717 1.00 55.03 98 ARG A C 1
ATOM 803 O O . ARG A 1 98 ? -33.077 3.124 -15.778 1.00 55.03 98 ARG A O 1
ATOM 810 N N . ALA A 1 99 ? -34.668 2.567 -14.257 1.00 57.28 99 ALA A N 1
ATOM 811 C CA . ALA A 1 99 ? -35.474 1.671 -15.078 1.00 57.28 99 ALA A CA 1
ATOM 812 C C . ALA A 1 99 ? -36.329 2.470 -16.071 1.00 57.28 99 ALA A C 1
ATOM 814 O O . ALA A 1 99 ? -36.670 3.633 -15.741 1.00 57.28 99 ALA A O 1
#

Secondary structure (DSSP, 8-state):
-HHHHHHHHHHHHHHHHS--HHHHHHHHHHHHHHHHHH-SEEEHHHHHHHHT--HHHHHHHHHHT-S--B-TTSS--EEEHHHHHHHHT-S--------

Nearest PDB structures (foldseek):
  8dgl-assembly1_C  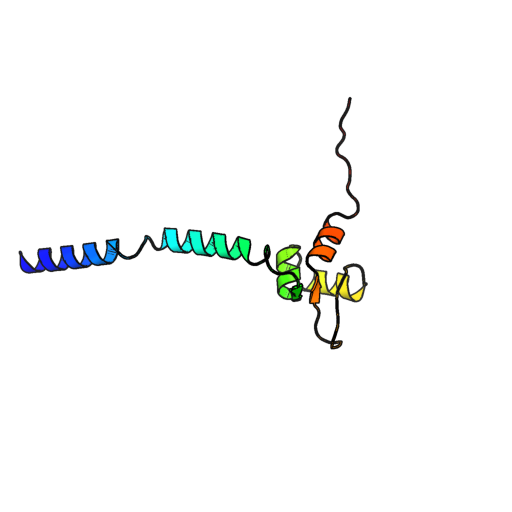TM=7.220E-01  e=2.701E-03  Mesorhizobium japonicum R7A
  8dgl-assembly1_B  TM=7.224E-01  e=4.016E-03  Mesorhizobium japonicum R7A
  6ama-assembly1_B  TM=7.906E-01  e=2.239E-02  Streptomyces venezuelae
  5i44-assembly4_F-2  TM=7.843E-01  e=2.392E-02  Bacillus subtilis subsp. subtilis str. 168
  6ama-assembly1_A  TM=7.840E-01  e=4.059E-02  Streptomyces venezuelae

Solvent-accessible surface area (backbone atoms only — not comparable to full-atom values): 6046 Å² total; per-residue (Å²): 112,69,72,57,52,55,54,48,52,54,50,53,56,54,56,66,68,47,69,57,66,66,61,55,51,53,52,50,53,54,48,64,73,44,59,68,74,76,48,61,66,30,46,58,68,52,43,25,64,72,74,70,48,54,68,71,54,52,50,49,33,54,74,70,63,76,46,86,70,45,51,95,76,75,81,52,55,33,30,50,42,70,57,50,53,55,57,73,61,52,85,78,76,81,76,89,76,82,128

Organism: NCBI:txid408170

Sequence (99 aa):
MERLSERLTAIEAVLKKLEPVEGLLERVALLENTIYTTKKVFTFQEACMYIGVSESMLYKLTSNKEIPHYKPRGKMLYFAKEELDAWLLQNYEPTVHRA

Mean predicted aligned error: 11.09 Å

InterPro domains:
  IPR009061 Putative DNA-binding domain superfamily [SSF46955] (41-92)
  IPR010093 SinI-like, DNA-binding domain [TIGR01764] (42-88)
  IPR041657 Helix-turn-helix domain, group 17 [PF12728] (42-91)

Radius of gyration: 24.25 Å; Cα contacts (8 Å, |Δi|>4): 55; chains: 1; bounding box: 74×22×63 Å